Protein AF-A0A357FMS4-F1 (afdb_monomer_lite)

Secondary structure (DSSP, 8-state):
-EEEEEE-SSEEEEEEEETTEEEEEEEEEPPSSHHHHHH-

Structure (mmCIF, N/CA/C/O backbone):
data_AF-A0A357FMS4-F1
#
_entry.id   AF-A0A357FMS4-F1
#
loop_
_atom_site.group_PDB
_atom_site.id
_atom_site.type_symbol
_atom_site.label_atom_id
_atom_site.label_alt_id
_atom_site.label_comp_id
_atom_site.label_asym_id
_atom_site.label_entity_id
_atom_site.label_seq_id
_atom_site.pdbx_PDB_ins_code
_atom_site.Cartn_x
_atom_site.Cartn_y
_atom_site.Cartn_z
_atom_site.occupancy
_atom_site.B_iso_or_equiv
_atom_site.auth_seq_id
_atom_site.auth_comp_id
_atom_site.auth_asym_id
_atom_site.auth_atom_id
_atom_site.pdbx_PDB_model_num
ATOM 1 N N . MET A 1 1 ? -15.584 0.281 9.885 1.00 93.81 1 MET A N 1
ATOM 2 C CA . MET A 1 1 ? -14.269 -0.191 9.406 1.00 93.81 1 MET A CA 1
ATOM 3 C C . MET A 1 1 ? -13.937 0.407 8.044 1.00 93.81 1 M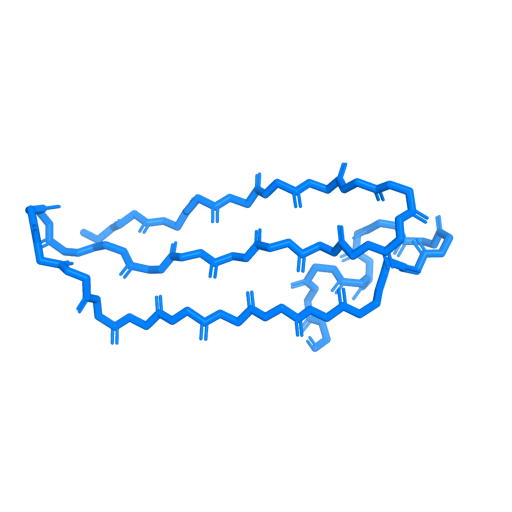ET A C 1
ATOM 5 O O . MET A 1 1 ? -14.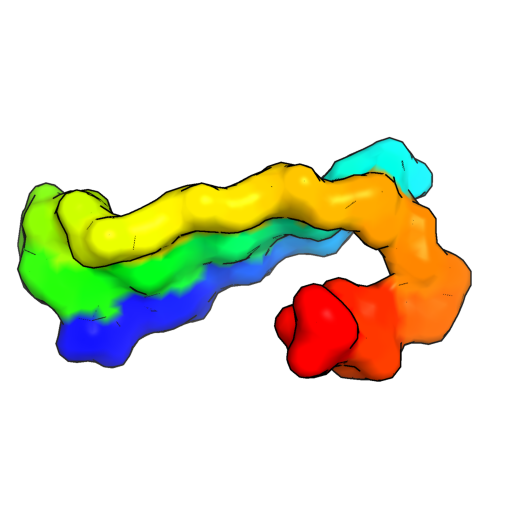765 0.327 7.143 1.00 93.81 1 MET A O 1
ATOM 9 N N . TYR A 1 2 ? -12.747 0.992 7.908 1.00 97.56 2 TYR A N 1
ATOM 10 C CA . TYR A 1 2 ? -12.208 1.577 6.676 1.00 97.56 2 TYR A CA 1
ATOM 11 C C . TYR A 1 2 ? -10.775 1.089 6.451 1.00 97.56 2 TYR A C 1
ATOM 13 O O . TYR A 1 2 ? -10.021 0.972 7.416 1.00 97.56 2 TYR A O 1
ATOM 21 N N . ILE A 1 3 ? -10.392 0.839 5.196 1.00 97.56 3 ILE A N 1
ATOM 22 C CA . ILE A 1 3 ? -8.999 0.569 4.821 1.00 97.56 3 ILE A CA 1
ATOM 23 C C . ILE A 1 3 ? -8.452 1.740 4.004 1.00 97.56 3 ILE A C 1
ATOM 25 O O . ILE A 1 3 ? -9.042 2.133 3.000 1.00 97.56 3 ILE A O 1
ATOM 29 N N . GLY A 1 4 ? -7.351 2.324 4.469 1.00 97.75 4 GLY A N 1
ATOM 30 C CA . GLY A 1 4 ? -6.580 3.314 3.722 1.00 97.75 4 GLY A CA 1
ATOM 31 C C . GLY A 1 4 ? -5.403 2.628 3.048 1.00 97.75 4 GLY A C 1
ATOM 32 O O . GLY A 1 4 ? -4.724 1.841 3.705 1.00 97.75 4 GLY A O 1
ATOM 33 N N . ILE A 1 5 ? -5.180 2.909 1.764 1.00 97.94 5 ILE A N 1
ATOM 34 C CA . ILE A 1 5 ? -4.087 2.334 0.974 1.00 97.94 5 ILE A CA 1
ATOM 35 C C . ILE A 1 5 ? -3.346 3.472 0.268 1.00 97.94 5 ILE A C 1
ATOM 37 O O . ILE A 1 5 ? -3.975 4.273 -0.422 1.00 97.94 5 ILE A O 1
ATOM 41 N N . ASP A 1 6 ? -2.027 3.523 0.440 1.00 98.06 6 ASP A N 1
ATOM 42 C CA . ASP A 1 6 ? -1.113 4.450 -0.230 1.00 98.06 6 ASP A CA 1
ATOM 43 C C . ASP A 1 6 ? -0.098 3.653 -1.058 1.00 98.06 6 ASP A C 1
ATOM 45 O O . ASP A 1 6 ? 0.695 2.881 -0.517 1.00 98.06 6 ASP A O 1
ATOM 49 N N . VAL A 1 7 ? -0.153 3.800 -2.382 1.00 98.06 7 VAL A N 1
ATOM 50 C CA . VAL A 1 7 ? 0.711 3.076 -3.323 1.00 98.06 7 VAL A CA 1
ATOM 51 C C . VAL A 1 7 ? 1.826 4.009 -3.784 1.00 98.06 7 VAL A C 1
ATOM 53 O O . VAL A 1 7 ? 1.608 4.896 -4.610 1.00 98.06 7 VAL A O 1
ATOM 56 N N . GLY A 1 8 ? 3.039 3.790 -3.274 1.00 97.25 8 GLY A N 1
ATOM 57 C CA . GLY A 1 8 ? 4.242 4.512 -3.686 1.00 97.25 8 GLY A CA 1
ATOM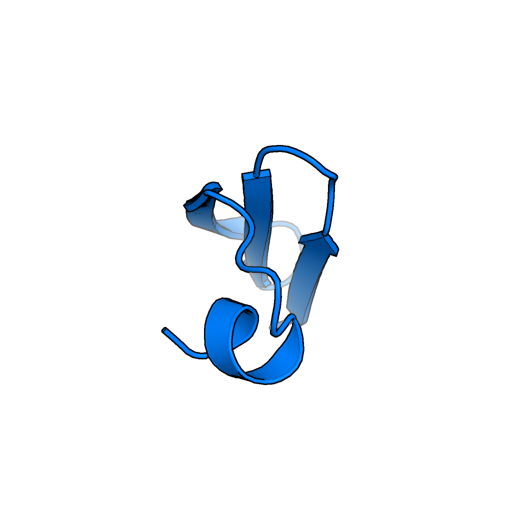 58 C C . GLY A 1 8 ? 5.099 3.737 -4.693 1.00 97.25 8 GLY A C 1
ATOM 59 O O . GLY A 1 8 ? 4.765 2.631 -5.101 1.00 97.25 8 GLY A O 1
ATOM 60 N N . GLY A 1 9 ? 6.261 4.285 -5.062 1.00 97.62 9 GLY A N 1
ATOM 61 C CA . GLY A 1 9 ? 7.206 3.620 -5.978 1.00 97.62 9 GLY A CA 1
ATOM 62 C C . GLY A 1 9 ? 8.052 2.503 -5.348 1.00 97.62 9 GLY A C 1
ATOM 63 O O . GLY A 1 9 ? 8.585 1.665 -6.067 1.00 97.62 9 GLY A O 1
ATOM 64 N N . THR A 1 10 ? 8.175 2.4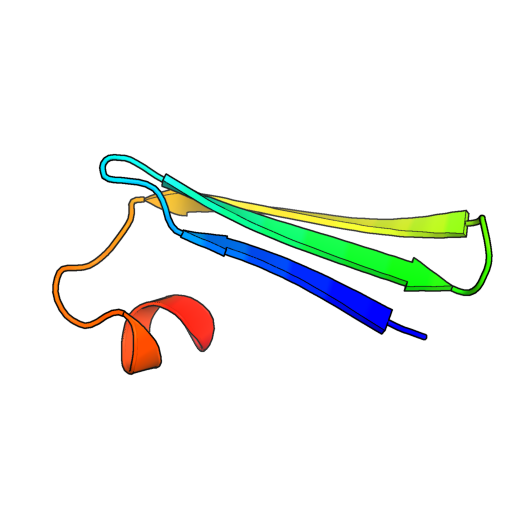84 -4.017 1.00 97.75 10 THR A N 1
ATOM 65 C CA . THR A 1 10 ? 8.985 1.488 -3.288 1.00 97.75 10 THR A CA 1
ATOM 66 C C . THR A 1 10 ? 8.120 0.561 -2.456 1.00 97.75 10 THR A C 1
ATOM 68 O O . THR A 1 10 ? 8.350 -0.642 -2.452 1.00 97.75 10 THR A O 1
ATOM 71 N N . ASN A 1 11 ? 7.146 1.116 -1.734 1.00 98.19 11 ASN A N 1
ATOM 72 C CA . ASN A 1 11 ? 6.250 0.354 -0.879 1.00 98.19 11 ASN A CA 1
ATOM 73 C C . ASN A 1 11 ? 4.803 0.805 -1.069 1.00 98.19 11 ASN A C 1
ATOM 75 O O . ASN A 1 11 ? 4.542 1.976 -1.350 1.00 98.19 11 ASN A O 1
ATOM 79 N N . THR A 1 12 ? 3.897 -0.140 -0.855 1.00 98.19 12 THR A N 1
ATOM 80 C CA . THR A 1 12 ? 2.476 0.075 -0.631 1.00 98.19 12 THR A CA 1
ATOM 81 C C . THR A 1 12 ? 2.198 -0.059 0.858 1.00 98.19 12 THR A C 1
ATOM 83 O O . THR A 1 12 ? 2.576 -1.049 1.492 1.00 98.19 12 THR A O 1
ATOM 86 N N . ASP A 1 13 ? 1.550 0.956 1.411 1.00 98.25 13 ASP A N 1
ATOM 87 C CA . ASP A 1 13 ? 1.166 1.032 2.810 1.00 98.25 13 ASP A CA 1
ATOM 88 C C . ASP A 1 13 ? -0.338 0.871 2.948 1.00 98.25 13 ASP A C 1
ATOM 90 O O . ASP A 1 13 ? -1.102 1.502 2.222 1.00 98.25 13 ASP A O 1
ATOM 94 N N . ALA A 1 14 ? -0.769 0.043 3.898 1.00 98.06 14 ALA A N 1
ATOM 95 C CA . ALA A 1 14 ? -2.182 -0.116 4.201 1.00 98.06 14 ALA A CA 1
ATOM 96 C C . ALA A 1 14 ? -2.451 -0.087 5.705 1.00 98.06 14 ALA A C 1
ATOM 98 O O . ALA A 1 14 ? -1.702 -0.653 6.508 1.00 98.06 14 ALA A O 1
ATOM 99 N N . VAL A 1 15 ? -3.549 0.568 6.081 1.00 98.38 15 VAL A N 1
ATOM 100 C CA . VAL A 1 15 ? -4.030 0.673 7.463 1.00 98.38 15 VAL A CA 1
ATOM 101 C C . VAL A 1 15 ? -5.507 0.310 7.540 1.00 98.38 15 VAL A C 1
ATOM 103 O O . VAL A 1 15 ? -6.306 0.781 6.733 1.00 98.38 15 VAL A O 1
ATOM 106 N N . LEU A 1 16 ? -5.876 -0.511 8.523 1.00 98.50 16 LEU A N 1
ATOM 107 C CA . LEU A 1 16 ? -7.261 -0.846 8.844 1.00 98.50 16 LEU A CA 1
ATOM 108 C C . LEU A 1 16 ? -7.692 -0.059 10.082 1.00 98.50 16 LEU A C 1
ATOM 110 O O . LEU A 1 16 ? -7.134 -0.243 11.165 1.00 98.50 16 LEU A O 1
ATOM 114 N N . MET A 1 17 ? -8.701 0.787 9.912 1.00 98.50 17 MET A N 1
ATOM 115 C CA . MET A 1 17 ? -9.271 1.634 10.954 1.00 98.50 17 MET A CA 1
ATOM 116 C C . MET A 1 17 ? -10.676 1.154 11.323 1.00 98.50 17 MET A C 1
ATOM 118 O O . MET A 1 17 ? -11.486 0.845 10.442 1.00 98.50 17 MET A O 1
ATOM 122 N N . ASP A 1 18 ? -11.003 1.152 12.612 1.00 98.38 18 ASP A N 1
ATOM 123 C CA . ASP A 1 18 ? -12.374 1.038 13.107 1.00 98.38 18 ASP A CA 1
ATOM 124 C C . ASP A 1 18 ? -12.742 2.278 13.930 1.00 98.38 18 ASP A C 1
ATOM 126 O O . ASP A 1 18 ? -12.318 2.443 15.073 1.00 98.38 18 ASP A O 1
ATOM 130 N N . GLY A 1 19 ? -13.460 3.211 13.296 1.00 96.88 19 GLY A N 1
ATOM 131 C CA . GLY A 1 19 ? -13.574 4.579 13.806 1.00 96.88 19 GLY A CA 1
ATOM 132 C C . GLY A 1 19 ? -12.188 5.217 13.926 1.00 96.88 19 GLY A C 1
ATOM 133 O O . GLY A 1 19 ? -11.420 5.208 12.963 1.00 96.88 19 GLY A O 1
ATOM 134 N N . ASP A 1 20 ? -11.861 5.699 15.124 1.00 97.12 20 ASP A N 1
ATOM 135 C CA . ASP A 1 20 ? -10.558 6.294 15.452 1.00 97.12 20 ASP A CA 1
ATOM 136 C C . ASP A 1 20 ? -9.529 5.264 15.961 1.00 97.12 20 ASP A C 1
ATOM 138 O O . ASP A 1 20 ? -8.424 5.623 16.371 1.00 97.12 20 ASP A O 1
ATOM 142 N N . VAL A 1 21 ? -9.872 3.971 15.955 1.00 98.00 21 VAL A N 1
ATOM 143 C CA . VAL A 1 21 ? -8.997 2.896 16.438 1.00 98.00 21 VAL A CA 1
ATOM 144 C C . VAL A 1 21 ? -8.226 2.276 15.275 1.00 98.00 21 VAL A C 1
ATOM 146 O O . VAL A 1 21 ? -8.814 1.795 14.308 1.00 98.00 21 VAL A O 1
ATOM 149 N N . LEU A 1 22 ? -6.896 2.223 15.391 1.00 97.69 22 LEU A N 1
ATOM 150 C CA . LEU A 1 22 ? -6.043 1.462 14.476 1.00 97.69 22 LEU A CA 1
ATOM 151 C C . LEU A 1 22 ? -6.110 -0.030 14.822 1.00 97.69 22 LEU A C 1
ATOM 153 O O . LEU A 1 22 ? -5.646 -0.446 15.882 1.00 97.69 22 LEU A O 1
ATOM 157 N N . VAL A 1 23 ? -6.642 -0.834 13.904 1.00 98.44 23 VAL A N 1
ATOM 158 C CA . VAL A 1 23 ? -6.797 -2.289 14.067 1.00 98.44 23 VAL A CA 1
ATOM 159 C C . VAL A 1 23 ? -5.601 -3.045 13.489 1.00 98.44 23 VAL A C 1
ATOM 161 O O . VAL A 1 23 ? -5.180 -4.061 14.037 1.00 98.44 23 VAL A O 1
ATOM 164 N N . GLY A 1 24 ? -5.021 -2.549 12.395 1.00 98.31 24 GLY A N 1
ATOM 165 C CA . GLY A 1 24 ? -3.888 -3.201 11.743 1.00 98.31 24 GLY A CA 1
ATOM 166 C C . GLY A 1 24 ? -3.167 -2.296 10.757 1.00 98.31 24 GLY A C 1
ATOM 167 O O . GLY A 1 24 ? -3.733 -1.324 10.259 1.00 98.31 24 GLY A O 1
ATOM 168 N N . LYS A 1 25 ? -1.903 -2.623 10.481 1.00 98.00 25 LYS A N 1
ATOM 169 C CA . LYS A 1 25 ? -1.079 -1.942 9.480 1.00 98.00 25 LYS A CA 1
ATOM 170 C C . LYS A 1 25 ? -0.126 -2.918 8.805 1.00 98.00 25 LYS A C 1
ATOM 172 O O . LYS A 1 25 ? 0.371 -3.835 9.459 1.00 98.00 25 LYS A O 1
ATOM 177 N N . ILE A 1 26 ? 0.171 -2.675 7.538 1.00 97.56 26 ILE A N 1
ATOM 178 C CA . ILE A 1 26 ? 1.176 -3.416 6.780 1.00 97.56 26 ILE A CA 1
ATOM 179 C C . ILE A 1 26 ? 1.918 -2.477 5.831 1.00 97.56 26 ILE A C 1
ATOM 181 O O . ILE A 1 26 ? 1.376 -1.465 5.388 1.00 97.56 26 ILE A O 1
ATOM 185 N N . LYS A 1 27 ? 3.169 -2.836 5.551 1.00 97.81 27 LYS A N 1
ATOM 186 C CA . LYS A 1 27 ? 4.016 -2.235 4.528 1.00 97.81 27 LYS A CA 1
ATOM 187 C C . LYS A 1 27 ? 4.569 -3.369 3.683 1.00 97.81 27 LYS A C 1
ATOM 189 O O . LYS A 1 27 ? 5.252 -4.235 4.225 1.00 97.81 27 LYS A O 1
ATOM 194 N N . ASN A 1 28 ? 4.304 -3.333 2.387 1.00 97.06 28 ASN A N 1
ATOM 195 C CA . ASN A 1 28 ? 4.818 -4.305 1.429 1.00 97.06 28 ASN A CA 1
ATOM 196 C C . ASN A 1 28 ? 5.554 -3.579 0.300 1.00 97.06 28 ASN A C 1
ATOM 198 O O . ASN A 1 28 ? 5.152 -2.468 -0.044 1.00 97.06 28 ASN A O 1
ATOM 202 N N . PRO A 1 29 ? 6.603 -4.168 -0.301 1.00 97.88 29 PRO A N 1
ATOM 203 C CA . PRO A 1 29 ? 7.194 -3.621 -1.515 1.00 97.88 29 PRO A CA 1
ATOM 204 C C . PRO A 1 29 ? 6.140 -3.441 -2.612 1.00 97.88 29 PRO A C 1
ATOM 206 O O . PRO A 1 29 ? 5.306 -4.320 -2.819 1.00 97.88 29 PRO A O 1
ATOM 209 N N . THR A 1 30 ? 6.183 -2.316 -3.325 1.00 98.06 30 THR A N 1
ATOM 210 C CA . THR A 1 30 ? 5.264 -2.081 -4.443 1.00 98.06 30 THR A CA 1
ATOM 211 C C . THR A 1 30 ? 5.598 -3.025 -5.586 1.00 98.06 30 THR A C 1
ATOM 213 O O . THR A 1 30 ? 6.753 -3.144 -6.002 1.00 98.06 30 THR A O 1
ATOM 216 N N . THR A 1 31 ? 4.571 -3.661 -6.132 1.00 97.56 31 THR A N 1
ATOM 217 C CA . THR A 1 31 ? 4.677 -4.469 -7.343 1.00 97.56 31 THR A CA 1
ATOM 218 C C . THR A 1 31 ? 4.315 -3.647 -8.582 1.00 97.56 31 THR A C 1
ATOM 220 O O . THR A 1 31 ? 3.511 -2.719 -8.493 1.00 97.56 31 THR A O 1
ATOM 223 N N . PRO A 1 32 ? 4.854 -3.990 -9.768 1.00 97.00 32 PRO A N 1
ATOM 224 C CA . PRO A 1 32 ? 4.472 -3.324 -11.015 1.00 97.00 32 PRO A CA 1
ATOM 225 C C . PRO A 1 32 ? 2.976 -3.446 -11.340 1.00 97.00 32 PRO A C 1
ATOM 227 O O . PRO A 1 32 ? 2.376 -2.494 -11.832 1.00 97.00 32 PRO A O 1
ATOM 230 N N . ASP A 1 33 ? 2.372 -4.605 -11.051 1.00 97.31 33 ASP A N 1
ATOM 231 C CA . ASP A 1 33 ? 0.917 -4.765 -11.061 1.00 97.31 33 ASP A CA 1
ATOM 232 C C . ASP A 1 33 ? 0.359 -4.321 -9.705 1.00 97.31 33 ASP A C 1
ATOM 234 O O . ASP A 1 33 ? 0.459 -5.036 -8.705 1.00 97.31 33 ASP A O 1
ATOM 238 N N . VAL A 1 34 ? -0.201 -3.112 -9.683 1.00 95.62 34 VAL A N 1
ATOM 239 C CA . VAL A 1 34 ? -0.764 -2.493 -8.479 1.00 95.62 34 VAL A CA 1
ATOM 240 C C . VAL A 1 34 ? -1.963 -3.280 -7.957 1.00 95.62 34 VAL A C 1
ATOM 242 O O . VAL A 1 34 ? -2.105 -3.449 -6.749 1.00 95.62 34 VAL A O 1
ATOM 24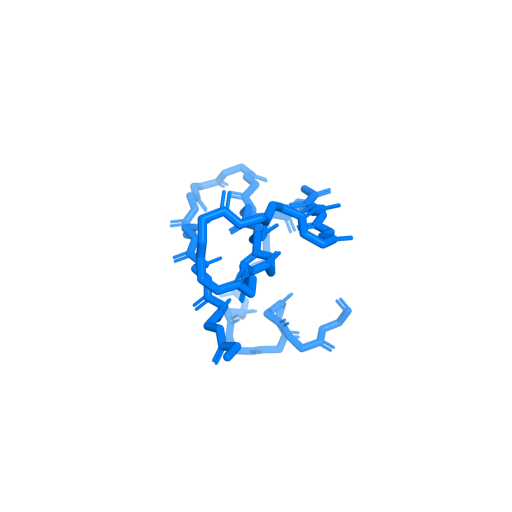5 N N . THR A 1 35 ? -2.831 -3.781 -8.839 1.00 96.19 35 THR A N 1
ATOM 246 C CA . THR A 1 35 ? -4.058 -4.457 -8.411 1.00 96.19 35 THR A CA 1
ATOM 247 C C . THR A 1 35 ? -3.731 -5.769 -7.715 1.00 96.19 35 THR A C 1
ATOM 249 O O . THR A 1 35 ? -4.232 -6.007 -6.618 1.00 96.19 35 THR A O 1
ATOM 252 N N . SER A 1 36 ? -2.861 -6.597 -8.301 1.00 95.62 36 SER A N 1
ATOM 253 C CA . SER A 1 36 ? -2.459 -7.845 -7.648 1.00 95.62 36 SER A CA 1
ATOM 254 C C . SER A 1 36 ? -1.636 -7.596 -6.382 1.00 95.62 36 SER A C 1
ATOM 256 O O . SER A 1 36 ? -1.783 -8.339 -5.418 1.00 95.62 36 SER A O 1
ATOM 258 N N . GLY A 1 37 ? -0.800 -6.550 -6.365 1.00 95.06 37 GLY A N 1
ATOM 259 C CA . GLY A 1 37 ? 0.026 -6.191 -5.206 1.00 95.06 37 GLY A CA 1
ATOM 260 C C . GLY A 1 37 ? -0.762 -5.721 -3.990 1.00 95.06 37 GLY A C 1
ATOM 261 O O . GLY A 1 37 ? -0.346 -5.946 -2.860 1.00 95.06 37 GLY A O 1
ATOM 262 N N . ILE A 1 38 ? -1.919 -5.093 -4.204 1.00 96.06 38 ILE A N 1
ATOM 263 C CA . ILE A 1 38 ? -2.818 -4.701 -3.111 1.00 96.06 38 ILE A CA 1
ATOM 264 C C . ILE A 1 38 ? -3.485 -5.927 -2.459 1.00 96.06 38 ILE A C 1
ATOM 266 O O . ILE A 1 38 ? -3.834 -5.878 -1.282 1.00 96.06 38 ILE A O 1
ATOM 270 N N . ILE A 1 39 ? 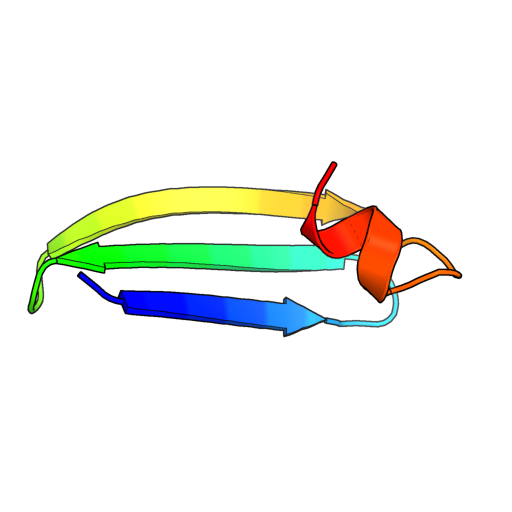-3.688 -7.014 -3.210 1.00 94.38 39 ILE A N 1
ATOM 271 C CA . ILE A 1 39 ? -4.444 -8.197 -2.760 1.00 94.38 39 ILE A CA 1
ATOM 272 C C . ILE A 1 39 ? -3.532 -9.266 -2.116 1.00 94.38 39 ILE A C 1
ATOM 274 O O . ILE A 1 39 ? -4.042 -10.153 -1.430 1.00 94.38 39 ILE A O 1
ATOM 278 N N . SER A 1 40 ? -2.212 -9.202 -2.334 1.00 85.00 40 SER A N 1
ATOM 279 C CA . SER A 1 40 ? -1.227 -10.207 -1.888 1.00 85.00 40 SER A CA 1
ATOM 280 C C . SER A 1 40 ? -0.837 -10.132 -0.416 1.00 85.00 40 SER A C 1
ATOM 282 O O . SER A 1 40 ? -0.673 -8.997 0.086 1.00 85.00 40 SER A O 1
#

Sequence (40 aa):
MYIGIDVGGTNTDAVLMDGDVLVGKIKNPTTPDVTSGIIS

pLDDT: mean 97.06, std 2.23, range [85.0, 98.5]

Foldseek 3Di:
DDKDWDADQFWIKIWDDDPPDTPDIDIDGHDPPNVVRVVD

Radius of gyration: 10.67 Å; chains: 1; bounding box: 23×16×28 Å